Protein AF-A0A6P0WRY1-F1 (afdb_monomer_lite)

Structure (mmCIF, N/CA/C/O backbone):
data_AF-A0A6P0WRY1-F1
#
_entry.id   AF-A0A6P0WRY1-F1
#
loop_
_atom_site.group_PDB
_atom_site.id
_atom_site.type_symbol
_atom_site.label_atom_id
_atom_site.label_alt_id
_atom_site.label_comp_id
_atom_site.label_asym_id
_atom_site.label_entity_id
_atom_site.label_seq_id
_atom_site.pdbx_PDB_ins_code
_atom_site.Cartn_x
_atom_site.Cartn_y
_atom_site.Cartn_z
_atom_site.occupancy
_atom_site.B_iso_or_equiv
_atom_site.auth_seq_id
_atom_site.auth_comp_id
_atom_site.auth_asym_id
_atom_site.auth_atom_id
_atom_site.pdbx_PDB_model_num
ATOM 1 N N . MET A 1 1 ? 24.062 -2.457 1.537 1.00 39.97 1 MET A N 1
ATOM 2 C CA . MET A 1 1 ? 23.288 -3.646 1.128 1.00 39.97 1 MET A CA 1
ATOM 3 C C . MET A 1 1 ? 22.292 -3.170 0.086 1.00 39.97 1 MET A C 1
ATOM 5 O O . MET A 1 1 ? 21.502 -2.296 0.420 1.00 39.97 1 MET A O 1
ATOM 9 N N . SER A 1 2 ? 22.409 -3.630 -1.163 1.00 46.16 2 SER A N 1
ATOM 10 C CA . SER A 1 2 ? 21.465 -3.295 -2.242 1.00 46.16 2 SER A CA 1
ATOM 11 C C . SER A 1 2 ? 20.089 -3.846 -1.894 1.00 46.16 2 SER A C 1
ATOM 13 O O . SER A 1 2 ? 19.899 -5.062 -1.826 1.00 46.16 2 SER A O 1
ATOM 15 N N . ASN A 1 3 ? 19.141 -2.957 -1.613 1.00 53.47 3 ASN A N 1
ATOM 16 C CA . ASN A 1 3 ? 17.747 -3.333 -1.452 1.00 53.47 3 ASN A CA 1
ATOM 17 C C . ASN A 1 3 ? 17.149 -3.432 -2.853 1.00 53.47 3 ASN A C 1
ATOM 19 O O . ASN A 1 3 ? 16.607 -2.460 -3.358 1.00 53.47 3 ASN A O 1
ATOM 23 N N . ASN A 1 4 ? 17.245 -4.608 -3.476 1.00 62.75 4 ASN A N 1
ATOM 24 C CA . ASN A 1 4 ? 16.724 -4.830 -4.826 1.00 62.75 4 ASN A CA 1
ATOM 25 C C . ASN A 1 4 ? 15.235 -4.443 -4.895 1.00 62.75 4 ASN A C 1
ATOM 27 O O . ASN A 1 4 ? 14.444 -4.932 -4.090 1.00 62.75 4 ASN A O 1
ATOM 31 N N . HIS A 1 5 ? 14.852 -3.535 -5.791 1.00 69.88 5 HIS A N 1
ATOM 32 C CA . HIS A 1 5 ? 13.515 -2.918 -5.807 1.00 69.88 5 HIS A CA 1
ATOM 33 C C . HIS A 1 5 ? 12.507 -3.689 -6.675 1.00 69.88 5 HIS A C 1
ATOM 35 O O . HIS A 1 5 ? 11.310 -3.688 -6.394 1.00 69.88 5 HIS A O 1
ATOM 41 N N . TYR A 1 6 ? 12.981 -4.412 -7.684 1.00 70.19 6 TYR A N 1
ATOM 42 C CA . TYR A 1 6 ? 12.189 -5.364 -8.459 1.00 70.19 6 TYR A CA 1
ATOM 43 C C . TYR A 1 6 ? 12.369 -6.784 -7.893 1.00 70.19 6 TYR A C 1
ATOM 45 O O . TYR A 1 6 ? 13.376 -7.085 -7.248 1.00 70.19 6 TYR A O 1
ATOM 53 N N . ILE A 1 7 ? 11.359 -7.638 -8.064 1.00 69.88 7 ILE A N 1
ATOM 54 C CA . ILE A 1 7 ? 11.357 -9.035 -7.601 1.00 69.88 7 ILE A CA 1
ATOM 55 C C . ILE A 1 7 ? 12.046 -9.928 -8.635 1.00 69.88 7 ILE A C 1
ATOM 57 O O . ILE A 1 7 ? 12.830 -10.802 -8.266 1.00 69.88 7 ILE A O 1
ATOM 61 N N . SER A 1 8 ? 11.766 -9.708 -9.920 1.00 75.19 8 SER A N 1
ATOM 62 C CA . SER A 1 8 ? 12.280 -10.535 -11.010 1.00 75.19 8 SER A CA 1
ATOM 63 C C . SER A 1 8 ? 12.399 -9.729 -12.310 1.00 75.19 8 SER A C 1
ATOM 65 O O . SER A 1 8 ? 11.667 -8.761 -12.529 1.00 75.19 8 SER A O 1
ATOM 67 N N . GLY A 1 9 ? 13.363 -10.113 -13.150 1.00 76.69 9 GLY A N 1
ATOM 68 C CA . GLY A 1 9 ? 13.547 -9.594 -14.503 1.00 76.69 9 GLY A CA 1
ATOM 69 C C . GLY A 1 9 ? 13.960 -10.734 -15.430 1.00 76.69 9 GLY A C 1
ATOM 70 O O . GLY A 1 9 ? 15.007 -11.342 -15.213 1.00 76.69 9 GLY A O 1
ATOM 71 N N . TYR A 1 10 ? 13.148 -11.066 -16.434 1.00 82.38 10 TYR A N 1
ATOM 72 C CA . TYR A 1 10 ? 13.441 -12.158 -17.371 1.00 82.38 10 TYR A CA 1
ATOM 73 C C . TYR A 1 10 ? 12.982 -11.831 -18.793 1.00 82.38 10 TYR A C 1
ATOM 75 O O . TYR A 1 10 ? 12.096 -11.006 -19.009 1.00 82.38 10 TYR A O 1
ATOM 83 N N . LEU A 1 11 ? 13.631 -12.454 -19.778 1.00 82.81 11 LEU A N 1
ATOM 84 C CA . LEU A 1 11 ? 13.288 -12.291 -21.186 1.00 82.81 11 LEU A CA 1
ATOM 85 C C . LEU A 1 11 ? 12.072 -13.168 -21.512 1.00 82.81 11 LEU A C 1
ATOM 87 O O . LEU A 1 11 ? 12.170 -14.395 -21.499 1.00 82.81 11 LEU A O 1
ATOM 91 N N . GLU A 1 12 ? 10.940 -12.540 -21.815 1.00 81.12 12 GLU A N 1
ATOM 92 C CA . GLU A 1 12 ? 9.702 -13.198 -22.220 1.00 81.12 12 GLU A CA 1
ATOM 93 C C . GLU A 1 12 ? 9.480 -12.979 -23.720 1.00 81.12 12 GLU A C 1
ATOM 95 O O . GLU A 1 12 ? 9.140 -11.883 -24.161 1.00 81.12 12 GLU A O 1
ATOM 100 N N . GLN A 1 13 ? 9.689 -14.038 -24.508 1.00 83.19 13 GLN A N 1
ATOM 101 C CA . GLN A 1 13 ? 9.566 -14.080 -25.973 1.00 83.19 13 GLN A CA 1
ATOM 102 C C . GLN A 1 13 ? 10.375 -12.999 -26.722 1.00 83.19 13 GLN A C 1
ATOM 104 O O . GLN A 1 13 ? 11.413 -13.306 -27.301 1.00 83.19 13 GLN A O 1
ATOM 109 N N . HIS A 1 14 ? 9.903 -11.750 -26.712 1.00 80.50 14 HIS A N 1
ATOM 110 C CA . HIS A 1 14 ? 10.448 -10.606 -27.448 1.00 80.50 14 HIS A CA 1
ATOM 111 C C . HIS A 1 14 ? 10.676 -9.359 -26.578 1.00 80.50 14 HIS A C 1
ATOM 113 O O . HIS A 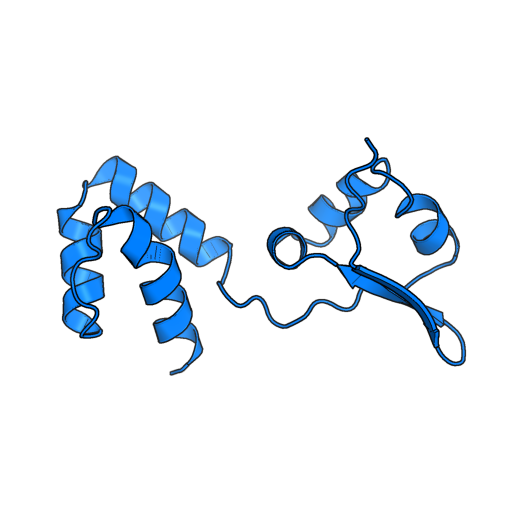1 14 ? 11.189 -8.363 -27.083 1.00 80.50 14 HIS A O 1
ATOM 119 N N . PHE A 1 15 ? 10.305 -9.381 -25.294 1.00 80.75 15 PHE A N 1
ATOM 120 C CA . PHE A 1 15 ? 10.486 -8.244 -24.391 1.00 80.75 15 PHE A CA 1
ATOM 121 C C . PHE A 1 15 ? 11.007 -8.694 -23.026 1.00 80.75 15 PHE A C 1
ATOM 123 O O . PHE A 1 15 ? 10.860 -9.843 -22.615 1.00 80.75 15 PHE A O 1
ATOM 130 N N . TRP A 1 16 ? 11.641 -7.775 -22.305 1.00 80.44 16 TRP A N 1
ATOM 131 C CA . TRP A 1 16 ? 12.023 -8.007 -20.916 1.00 80.44 16 TRP A CA 1
ATOM 132 C C . TRP A 1 16 ? 10.827 -7.736 -20.012 1.00 80.44 16 TRP A C 1
ATOM 134 O O . TRP A 1 16 ? 10.299 -6.626 -20.008 1.00 80.44 16 TRP A O 1
ATOM 144 N N . ARG A 1 17 ? 10.401 -8.737 -19.248 1.00 82.44 17 ARG A N 1
ATOM 145 C CA . ARG A 1 17 ? 9.378 -8.592 -18.217 1.00 82.44 17 ARG A CA 1
ATOM 146 C C . ARG A 1 17 ? 10.039 -8.249 -16.892 1.00 82.44 17 ARG A C 1
ATOM 148 O O . ARG A 1 17 ? 10.985 -8.925 -16.491 1.00 82.44 17 ARG A O 1
ATOM 155 N N . ILE A 1 18 ? 9.521 -7.226 -16.216 1.00 82.56 18 ILE A N 1
ATOM 156 C CA . ILE A 1 18 ? 9.926 -6.862 -14.853 1.00 82.56 18 ILE A CA 1
ATOM 157 C C . ILE A 1 18 ? 8.713 -6.942 -13.936 1.00 82.56 18 ILE A C 1
ATOM 159 O O . ILE A 1 18 ? 7.680 -6.346 -14.238 1.00 82.56 18 ILE A O 1
ATOM 163 N N . GLU A 1 19 ? 8.875 -7.594 -12.791 1.00 80.94 19 GLU A N 1
ATOM 164 C CA . GLU A 1 19 ? 7.897 -7.585 -11.702 1.00 80.94 19 GLU A CA 1
ATOM 165 C C . GLU A 1 19 ? 8.440 -6.758 -10.538 1.00 80.94 19 GLU A C 1
ATOM 167 O O . GLU A 1 19 ? 9.566 -6.970 -10.076 1.00 80.94 19 GLU A O 1
ATOM 172 N N . LEU A 1 20 ? 7.660 -5.786 -10.062 1.00 78.31 20 LEU A N 1
ATOM 173 C CA . LEU A 1 20 ? 8.080 -4.904 -8.975 1.00 78.31 20 LEU A CA 1
ATOM 174 C C . LEU A 1 20 ? 7.700 -5.475 -7.605 1.00 78.31 20 LEU A C 1
ATOM 176 O O . LEU A 1 20 ? 6.762 -6.257 -7.462 1.00 78.31 20 LEU A O 1
ATOM 180 N N . LYS A 1 21 ? 8.412 -5.045 -6.557 1.00 76.88 21 LYS A N 1
ATOM 181 C CA . LYS A 1 21 ? 7.984 -5.317 -5.180 1.00 76.88 21 LYS A CA 1
ATOM 182 C C . LYS A 1 21 ? 6.612 -4.702 -4.906 1.00 76.88 21 LYS A C 1
ATOM 184 O O . LYS A 1 21 ? 6.316 -3.620 -5.402 1.00 76.88 21 LYS A O 1
ATOM 189 N N . LYS A 1 22 ? 5.823 -5.342 -4.033 1.00 68.56 22 LYS A N 1
ATOM 190 C CA . LYS A 1 22 ? 4.444 -4.932 -3.700 1.00 68.56 22 LYS A CA 1
ATOM 191 C C . LYS A 1 22 ? 4.276 -3.426 -3.440 1.00 68.56 22 LYS A C 1
ATOM 193 O O . LYS A 1 22 ? 3.389 -2.821 -4.020 1.00 68.56 22 LYS A O 1
ATOM 198 N N . GLY A 1 23 ? 5.165 -2.798 -2.663 1.00 68.00 23 GLY A N 1
ATOM 199 C CA . GLY A 1 23 ? 5.094 -1.353 -2.371 1.00 68.00 23 GLY A CA 1
ATOM 200 C C . GLY A 1 23 ? 5.446 -0.415 -3.538 1.00 68.00 23 GLY A C 1
ATOM 201 O O . GLY A 1 23 ? 5.255 0.789 -3.433 1.00 68.00 23 GLY A O 1
ATOM 202 N N . LEU A 1 24 ? 5.972 -0.939 -4.648 1.00 74.19 24 LEU A N 1
ATOM 203 C CA . LEU A 1 24 ? 6.286 -0.172 -5.859 1.00 74.19 24 LEU A CA 1
ATOM 204 C C . LEU A 1 24 ? 5.241 -0.358 -6.968 1.00 74.19 24 LEU A C 1
ATOM 206 O O . LEU A 1 24 ? 5.198 0.459 -7.886 1.00 74.19 24 LEU A O 1
ATOM 210 N N . ASN A 1 25 ? 4.384 -1.385 -6.880 1.00 69.88 25 ASN A N 1
ATOM 211 C CA . ASN A 1 25 ? 3.241 -1.573 -7.792 1.00 69.88 25 ASN A CA 1
ATOM 212 C C . ASN A 1 25 ? 2.224 -0.426 -7.694 1.00 69.88 25 ASN A C 1
ATOM 214 O O . ASN A 1 25 ? 1.449 -0.183 -8.610 1.00 69.88 25 ASN A O 1
ATOM 218 N N . GLU A 1 26 ? 2.246 0.288 -6.579 1.00 68.25 26 GLU A N 1
ATOM 219 C CA . GLU A 1 26 ? 1.374 1.411 -6.256 1.00 68.25 26 GLU A CA 1
ATOM 220 C C . GLU A 1 26 ? 1.825 2.750 -6.855 1.00 68.25 26 GLU A C 1
ATOM 222 O O . GLU A 1 26 ? 1.061 3.715 -6.894 1.00 68.25 26 GLU A O 1
ATOM 227 N N . LEU A 1 27 ? 3.066 2.818 -7.338 1.00 73.00 27 LEU A N 1
ATOM 228 C CA . LEU A 1 27 ? 3.634 4.031 -7.908 1.00 73.00 27 LEU A CA 1
ATOM 229 C C . LEU A 1 27 ? 3.162 4.236 -9.348 1.00 73.00 27 LEU A C 1
ATOM 231 O O . LEU A 1 27 ? 3.121 3.302 -10.149 1.00 73.00 27 LEU A O 1
ATOM 235 N N . SER A 1 28 ? 2.890 5.491 -9.708 1.00 69.88 28 SER A N 1
ATOM 236 C CA . SER A 1 28 ? 2.602 5.863 -11.098 1.00 69.88 28 SER A CA 1
ATOM 237 C C . SER A 1 28 ? 3.783 5.562 -12.023 1.00 69.88 28 SER A C 1
ATOM 239 O O . SER A 1 28 ? 4.938 5.542 -11.591 1.00 69.88 28 SER A O 1
ATOM 241 N N . ASP A 1 29 ? 3.524 5.426 -13.327 1.00 68.44 29 ASP A N 1
ATOM 242 C CA . ASP A 1 29 ? 4.577 5.250 -14.339 1.00 68.44 29 ASP A CA 1
ATOM 243 C C . ASP A 1 29 ? 5.650 6.329 -14.225 1.00 68.44 29 ASP A C 1
ATOM 245 O O . ASP A 1 29 ? 6.833 6.015 -14.237 1.00 68.44 29 ASP A O 1
ATOM 249 N N . SER A 1 30 ? 5.263 7.590 -14.009 1.00 70.56 30 SER A N 1
ATOM 250 C CA . SER A 1 30 ? 6.231 8.680 -13.842 1.00 70.56 30 SER A CA 1
ATOM 251 C C . SER A 1 30 ? 7.106 8.517 -12.594 1.00 70.56 30 SER A C 1
ATOM 253 O O . SER A 1 30 ? 8.292 8.837 -12.629 1.00 70.56 30 SER A O 1
ATOM 255 N N . GLN A 1 31 ? 6.547 8.004 -11.493 1.00 75.88 31 GLN A N 1
ATOM 256 C CA . GLN A 1 31 ? 7.286 7.754 -10.257 1.00 75.88 31 GLN A CA 1
ATOM 257 C C . GLN A 1 31 ? 8.223 6.560 -10.431 1.00 75.88 31 GLN A C 1
ATOM 259 O O . GLN A 1 31 ? 9.385 6.657 -10.057 1.00 75.88 31 GLN A O 1
ATOM 264 N N . VAL A 1 32 ? 7.774 5.489 -11.089 1.00 73.69 32 VAL A N 1
ATOM 265 C CA . VAL A 1 32 ? 8.628 4.342 -11.431 1.00 73.69 32 VAL A CA 1
ATOM 266 C C . VAL A 1 32 ? 9.736 4.734 -12.418 1.00 73.69 32 VAL A C 1
ATOM 268 O O . VAL A 1 32 ? 10.872 4.300 -12.273 1.00 73.69 32 VAL A O 1
ATOM 271 N N . GLN A 1 33 ? 9.470 5.629 -13.371 1.00 69.19 33 GLN A N 1
ATOM 272 C CA . GLN A 1 33 ? 10.494 6.169 -14.275 1.00 69.19 33 GLN A CA 1
ATOM 273 C C . GLN A 1 33 ? 11.490 7.080 -13.538 1.00 69.19 33 GLN A C 1
ATOM 275 O O . GLN A 1 33 ? 12.666 7.109 -13.891 1.00 69.19 33 GLN A O 1
ATOM 280 N N . LYS A 1 34 ? 11.071 7.787 -12.479 1.00 69.19 34 LYS A N 1
ATOM 281 C CA . LYS A 1 34 ? 12.000 8.490 -11.572 1.00 69.19 34 LYS A CA 1
ATOM 282 C C . LYS A 1 34 ? 12.837 7.518 -10.739 1.00 69.19 34 LYS A C 1
ATOM 284 O O . LYS A 1 34 ? 13.953 7.861 -10.363 1.00 69.19 34 LYS A O 1
ATOM 289 N N . LEU A 1 35 ? 12.347 6.295 -10.518 1.00 67.88 35 LEU A N 1
ATOM 290 C CA . LEU A 1 35 ? 13.118 5.217 -9.901 1.00 67.88 35 LEU A CA 1
ATOM 291 C C . LEU A 1 35 ? 14.167 4.593 -10.839 1.00 67.88 35 LEU A C 1
ATOM 293 O O . LEU A 1 35 ? 14.864 3.679 -10.411 1.00 67.88 35 LEU A O 1
ATOM 297 N N . LYS A 1 36 ? 14.348 5.095 -12.075 1.00 61.16 36 LYS A N 1
ATOM 298 C CA . LYS A 1 36 ? 15.415 4.653 -12.998 1.00 61.16 36 LYS A CA 1
ATOM 299 C C . LYS A 1 36 ? 16.784 4.549 -12.332 1.00 61.16 36 LYS A C 1
ATOM 301 O O . LYS A 1 36 ? 17.499 3.599 -12.593 1.00 61.16 36 LYS A O 1
ATOM 306 N N . GLN A 1 37 ? 17.113 5.473 -11.431 1.00 60.38 37 GLN A N 1
ATOM 307 C CA . GLN A 1 37 ? 18.413 5.506 -10.751 1.00 60.38 37 GLN A CA 1
ATOM 308 C C . GLN A 1 37 ? 18.575 4.459 -9.630 1.00 60.38 37 GLN A C 1
ATOM 310 O O . GLN A 1 37 ? 19.629 4.396 -9.001 1.00 60.38 37 GLN A O 1
ATOM 315 N N . PHE A 1 38 ? 17.555 3.645 -9.342 1.00 61.28 38 PHE A N 1
ATOM 316 C CA . PHE A 1 38 ? 17.588 2.693 -8.237 1.00 61.28 38 PHE A CA 1
ATOM 317 C C . PHE A 1 38 ? 17.946 1.280 -8.715 1.00 61.28 38 PHE A C 1
ATOM 319 O O . PHE A 1 38 ? 17.163 0.594 -9.370 1.00 61.28 38 PHE A O 1
ATOM 326 N N . ASP A 1 39 ? 19.144 0.849 -8.316 1.00 60.34 39 ASP A N 1
ATOM 327 C CA . ASP A 1 39 ? 19.555 -0.543 -8.075 1.00 60.34 39 ASP A CA 1
ATOM 328 C C . ASP A 1 39 ? 19.157 -1.562 -9.170 1.00 60.34 39 ASP A C 1
ATOM 330 O O . ASP A 1 39 ? 18.640 -2.637 -8.880 1.00 60.34 39 ASP A O 1
ATOM 334 N N . GLY A 1 40 ? 19.385 -1.225 -10.448 1.00 64.62 40 GLY A N 1
ATOM 335 C CA . GLY A 1 40 ? 19.316 -2.171 -11.575 1.00 64.62 40 GLY A CA 1
ATOM 336 C C . GLY A 1 40 ? 18.064 -2.114 -12.458 1.00 64.62 40 GLY A C 1
ATOM 337 O O . GLY A 1 40 ? 18.026 -2.814 -13.466 1.00 64.62 40 GLY A O 1
ATOM 338 N N . LEU A 1 41 ? 17.073 -1.267 -12.147 1.00 73.56 41 LEU A N 1
ATOM 339 C CA . LEU A 1 41 ? 15.909 -1.035 -13.024 1.00 73.56 41 LEU A CA 1
ATOM 340 C C . LEU A 1 41 ? 16.295 -0.363 -14.352 1.00 73.56 41 LEU A C 1
ATOM 342 O O . LEU A 1 41 ? 15.719 -0.689 -15.389 1.00 73.56 41 LEU A O 1
ATOM 346 N N . GLU A 1 42 ? 17.301 0.517 -14.329 1.00 75.81 42 GLU A N 1
ATOM 347 C CA . GLU A 1 42 ? 17.865 1.187 -15.511 1.00 75.81 42 GLU A CA 1
ATOM 348 C C . GLU A 1 42 ? 18.228 0.195 -16.621 1.00 75.81 42 GLU A C 1
ATOM 350 O O . GLU A 1 42 ? 17.787 0.343 -17.756 1.00 75.81 42 GLU A O 1
ATOM 355 N N . TYR A 1 43 ? 18.927 -0.886 -16.262 1.00 76.06 43 TYR A N 1
ATOM 356 C CA . TYR A 1 43 ? 19.393 -1.902 -17.205 1.00 76.06 43 TYR A CA 1
ATOM 357 C C . TYR A 1 43 ? 18.261 -2.536 -18.022 1.00 76.06 43 TYR A C 1
ATOM 359 O O . TYR A 1 43 ? 18.434 -2.839 -19.203 1.00 76.06 43 TYR A O 1
ATOM 367 N N . TYR A 1 44 ? 17.107 -2.766 -17.398 1.00 76.12 44 TYR A N 1
ATOM 368 C CA . TYR A 1 44 ? 15.960 -3.365 -18.071 1.00 76.12 44 TYR A CA 1
ATOM 369 C C . TYR A 1 44 ? 15.150 -2.310 -18.832 1.00 76.12 44 TYR A C 1
ATOM 371 O O . TYR A 1 44 ? 14.741 -2.553 -19.967 1.00 76.12 44 TYR A O 1
ATOM 379 N N . LEU A 1 45 ? 14.954 -1.125 -18.247 1.00 74.12 45 LEU A N 1
ATOM 380 C CA . LEU A 1 45 ? 14.224 -0.029 -18.890 1.00 74.12 45 LEU A CA 1
ATOM 381 C C . LEU A 1 45 ? 14.916 0.451 -20.175 1.00 74.12 45 LEU A C 1
ATOM 383 O O . LEU A 1 45 ? 14.232 0.679 -21.172 1.00 74.12 45 LEU A O 1
ATOM 387 N N . ASP A 1 46 ? 16.250 0.504 -20.199 1.00 76.31 46 ASP A N 1
ATOM 388 C CA . ASP A 1 46 ? 17.035 0.839 -21.398 1.00 76.31 46 ASP A CA 1
ATOM 389 C C . ASP A 1 46 ? 16.899 -0.207 -22.516 1.00 76.31 46 ASP A C 1
ATOM 391 O O . ASP A 1 46 ? 17.079 0.098 -23.694 1.00 76.31 46 ASP A O 1
ATOM 395 N N . LYS A 1 47 ? 16.521 -1.442 -22.169 1.00 76.19 47 LYS A N 1
ATOM 396 C CA . LYS A 1 47 ? 16.234 -2.527 -23.120 1.00 76.19 47 LYS A CA 1
ATOM 397 C C . LYS A 1 47 ? 14.769 -2.584 -23.556 1.00 76.19 47 LYS A C 1
ATOM 399 O O . LYS A 1 47 ? 14.361 -3.569 -24.169 1.00 76.19 47 LYS A O 1
ATOM 404 N N . GLY A 1 48 ? 13.978 -1.560 -23.234 1.00 73.94 48 GLY A N 1
ATOM 405 C CA . GLY A 1 48 ? 12.555 -1.517 -23.566 1.00 73.94 48 GLY A CA 1
ATOM 406 C C . GLY A 1 48 ? 11.726 -2.530 -22.777 1.00 73.94 48 GLY A C 1
ATOM 407 O O . GLY A 1 48 ? 10.750 -3.062 -23.300 1.00 73.94 48 GLY A O 1
ATOM 408 N N . ALA A 1 49 ? 12.128 -2.841 -21.542 1.00 80.19 49 ALA A N 1
ATOM 409 C CA . ALA A 1 49 ? 11.364 -3.735 -20.689 1.00 80.19 49 ALA A CA 1
ATOM 410 C C . ALA A 1 49 ? 9.957 -3.203 -20.392 1.00 80.19 49 ALA A C 1
ATOM 412 O O . ALA A 1 49 ? 9.746 -2.006 -20.185 1.00 80.19 49 ALA A O 1
ATOM 413 N N . ILE A 1 50 ? 9.010 -4.131 -20.302 1.00 79.75 50 ILE A N 1
ATOM 414 C CA . ILE A 1 50 ? 7.636 -3.866 -19.903 1.00 79.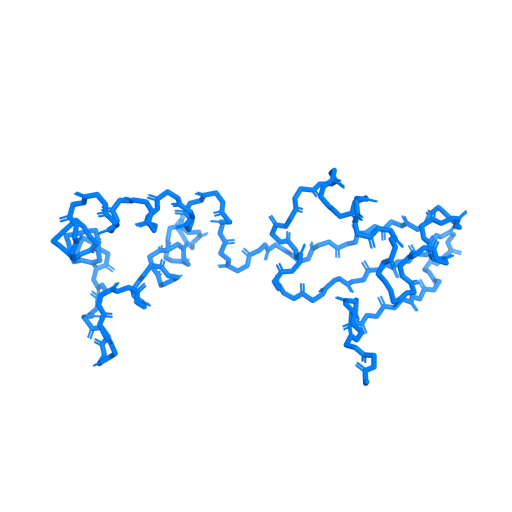75 50 ILE A CA 1
ATOM 415 C C . ILE A 1 50 ? 7.508 -4.200 -18.418 1.00 79.75 50 ILE A C 1
ATOM 417 O O . ILE A 1 50 ? 7.863 -5.293 -17.967 1.00 79.75 50 ILE A O 1
ATOM 421 N N . ILE A 1 51 ? 7.003 -3.235 -17.655 1.00 77.88 51 ILE A N 1
ATOM 422 C CA . ILE A 1 51 ? 6.744 -3.402 -16.229 1.00 77.88 51 ILE A CA 1
ATOM 423 C C . ILE A 1 51 ? 5.370 -4.040 -16.069 1.00 77.88 51 ILE A C 1
ATOM 425 O O . ILE A 1 51 ? 4.356 -3.449 -16.439 1.00 77.88 51 ILE A O 1
ATOM 429 N N . PHE A 1 52 ? 5.346 -5.226 -15.476 1.00 75.44 52 PHE A N 1
ATOM 430 C CA . PHE A 1 52 ? 4.124 -5.897 -15.074 1.00 75.44 52 PHE A CA 1
ATOM 431 C C . PHE A 1 52 ? 3.899 -5.604 -13.600 1.00 75.44 52 PHE A C 1
ATOM 433 O O . PHE A 1 52 ? 4.694 -5.979 -12.736 1.00 75.44 52 PHE A O 1
ATOM 440 N N . ARG A 1 53 ? 2.820 -4.874 -13.326 1.00 69.88 53 ARG A N 1
ATOM 441 C CA . ARG A 1 53 ? 2.364 -4.633 -11.965 1.00 69.88 53 ARG A CA 1
ATOM 442 C C . ARG A 1 53 ? 1.317 -5.675 -11.642 1.00 69.88 53 ARG A C 1
ATOM 444 O O . ARG A 1 53 ? 0.332 -5.789 -12.373 1.00 69.88 53 ARG A O 1
ATOM 451 N N . ASP A 1 54 ? 1.515 -6.390 -10.542 1.00 62.16 54 ASP A N 1
ATOM 452 C CA . ASP A 1 54 ? 0.379 -7.040 -9.909 1.00 62.16 54 ASP A CA 1
ATOM 453 C C . ASP A 1 54 ? -0.627 -5.955 -9.543 1.00 62.16 54 ASP A C 1
ATOM 455 O O . ASP A 1 54 ? -0.262 -4.858 -9.105 1.00 62.16 54 ASP A O 1
ATOM 459 N N . GLU A 1 55 ? -1.895 -6.278 -9.745 1.00 55.53 55 GLU A N 1
ATOM 460 C CA . GLU A 1 55 ? -3.004 -5.477 -9.273 1.00 55.53 55 GLU A CA 1
ATOM 461 C C . GLU A 1 55 ? -2.738 -5.086 -7.809 1.00 55.53 55 GLU A C 1
ATOM 463 O O . GLU A 1 55 ? -2.590 -5.975 -6.965 1.00 55.53 55 GLU A O 1
ATOM 468 N N . PRO A 1 56 ? -2.630 -3.790 -7.476 1.00 53.78 56 PRO A N 1
ATOM 469 C CA . PRO A 1 56 ? -2.132 -3.400 -6.168 1.00 53.78 56 PRO A CA 1
ATOM 470 C C . PRO A 1 56 ? -3.076 -3.953 -5.093 1.00 53.78 56 PRO A C 1
ATOM 472 O O . PRO A 1 56 ? -4.295 -3.812 -5.213 1.00 53.78 56 PRO A O 1
ATOM 475 N N . GLU A 1 57 ? -2.541 -4.649 -4.079 1.00 52.59 57 GLU A N 1
ATOM 476 C CA . GLU A 1 57 ? -3.351 -5.198 -2.972 1.00 52.59 57 GLU A CA 1
ATOM 477 C C . GLU A 1 57 ? -4.106 -4.079 -2.233 1.00 52.59 57 GLU A C 1
ATOM 479 O O . GLU A 1 57 ? -5.153 -4.333 -1.637 1.00 52.59 57 GLU A O 1
ATOM 484 N N . THR A 1 58 ? -3.610 -2.842 -2.342 1.00 56.50 58 THR A N 1
ATOM 485 C CA . THR A 1 58 ? -4.212 -1.611 -1.840 1.00 56.50 58 THR 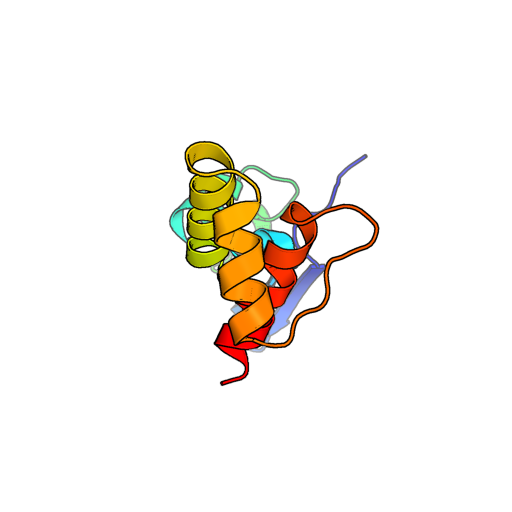A CA 1
ATOM 486 C C . THR A 1 58 ? -4.163 -0.506 -2.905 1.00 56.50 58 THR A C 1
ATOM 488 O O . THR A 1 58 ? -3.129 -0.232 -3.497 1.00 56.50 58 THR A O 1
ATOM 491 N N . SER A 1 59 ? -5.281 0.159 -3.198 1.00 66.69 59 SER A N 1
ATOM 492 C CA . SER A 1 59 ? -5.272 1.356 -4.051 1.00 66.69 59 SER A CA 1
ATOM 493 C C . SER A 1 59 ? -4.507 2.481 -3.344 1.00 66.69 59 SER A C 1
ATOM 495 O O . SER A 1 59 ? -5.024 3.073 -2.401 1.00 66.69 59 SER A O 1
ATOM 497 N N . TYR A 1 60 ? -3.284 2.785 -3.791 1.00 68.94 60 TYR A N 1
ATOM 498 C CA . TYR A 1 60 ? -2.418 3.816 -3.197 1.00 68.94 60 TYR A CA 1
ATOM 499 C C . TYR A 1 60 ? -3.127 5.153 -2.984 1.00 68.94 60 TYR A C 1
ATOM 501 O O . TYR A 1 60 ? -3.044 5.737 -1.908 1.00 68.94 60 TYR A O 1
ATOM 509 N N . GLY A 1 61 ? -3.870 5.618 -3.996 1.00 78.56 61 GLY A N 1
ATOM 510 C CA . GLY A 1 61 ? -4.625 6.868 -3.902 1.00 78.56 61 GLY A CA 1
ATOM 511 C C . GLY A 1 61 ? -5.631 6.828 -2.756 1.00 78.56 61 GLY A C 1
ATOM 512 O O . GLY A 1 61 ? -5.697 7.754 -1.953 1.00 78.56 61 GLY A O 1
ATOM 513 N N . ARG A 1 62 ? -6.332 5.702 -2.611 1.00 84.44 62 ARG A N 1
ATOM 514 C CA . ARG A 1 62 ? -7.314 5.510 -1.549 1.00 84.44 62 ARG A CA 1
ATOM 515 C C . ARG A 1 62 ? -6.675 5.382 -0.167 1.00 84.44 62 ARG A C 1
ATOM 517 O O . ARG A 1 62 ? -7.190 5.939 0.799 1.00 84.44 62 ARG A O 1
ATOM 524 N N . THR A 1 63 ? -5.542 4.692 -0.070 1.00 84.75 63 THR A N 1
ATOM 525 C CA . THR A 1 63 ? -4.750 4.624 1.164 1.00 84.75 63 THR A CA 1
ATOM 526 C C . THR A 1 63 ? -4.346 6.027 1.612 1.00 84.75 63 THR A C 1
ATOM 528 O O . THR A 1 63 ? -4.600 6.389 2.757 1.00 84.75 63 THR A O 1
ATOM 531 N N . VAL A 1 64 ? -3.802 6.845 0.703 1.00 85.19 64 VAL A N 1
ATOM 532 C CA . VAL A 1 64 ? -3.387 8.227 0.995 1.00 85.19 64 VAL A CA 1
ATOM 533 C C . VAL A 1 64 ? -4.575 9.097 1.413 1.00 85.19 64 VAL A C 1
ATOM 535 O O . VAL A 1 64 ? -4.464 9.848 2.380 1.00 85.19 64 VAL A O 1
ATOM 538 N N . GLU A 1 65 ? -5.724 8.982 0.741 1.00 88.06 65 GLU A N 1
ATOM 539 C CA . GLU A 1 65 ? -6.952 9.691 1.132 1.00 88.06 65 GLU A CA 1
ATOM 540 C C . GLU A 1 65 ? -7.375 9.361 2.569 1.00 88.06 65 GLU A C 1
ATOM 542 O O . GLU A 1 65 ? -7.705 10.255 3.348 1.00 88.06 65 GLU A O 1
ATOM 547 N N . LEU A 1 66 ? -7.357 8.077 2.934 1.00 90.25 66 LEU A N 1
ATOM 548 C CA . LEU A 1 66 ? -7.736 7.623 4.270 1.00 90.25 66 LEU A CA 1
ATOM 549 C C . LEU A 1 66 ? -6.690 8.008 5.325 1.00 90.25 66 LEU A C 1
ATOM 551 O O . LEU A 1 66 ? -7.059 8.356 6.444 1.00 90.25 66 LEU A O 1
ATOM 555 N N . GLU A 1 67 ? -5.399 8.014 4.990 1.00 89.44 67 GLU A N 1
ATOM 556 C CA . GLU A 1 67 ? -4.359 8.531 5.886 1.00 89.44 67 GLU A CA 1
ATOM 557 C C . GLU A 1 67 ? -4.537 10.032 6.150 1.00 89.44 67 GLU A C 1
ATOM 559 O O . GLU A 1 67 ? -4.538 10.451 7.307 1.00 89.44 67 GLU A O 1
ATOM 564 N N . GLN A 1 68 ? -4.801 10.836 5.117 1.00 90.69 68 GLN A N 1
ATOM 565 C CA . GLN A 1 68 ? -5.106 12.265 5.275 1.00 90.69 68 GLN A CA 1
ATOM 566 C C . GLN A 1 68 ? -6.395 12.495 6.074 1.00 90.69 68 GLN A C 1
ATOM 568 O O . GLN A 1 68 ? -6.492 13.421 6.888 1.00 90.69 68 GLN A O 1
ATOM 573 N N . LEU A 1 69 ? -7.400 11.640 5.877 1.00 92.25 69 LEU A N 1
ATOM 574 C CA . LEU A 1 69 ? -8.633 11.675 6.656 1.00 92.25 69 LEU A CA 1
ATOM 575 C C . LEU A 1 69 ? -8.364 11.370 8.137 1.00 92.25 69 LEU A C 1
ATOM 577 O O . LEU A 1 69 ? -8.903 12.045 9.014 1.00 92.25 69 LEU A O 1
ATOM 581 N N . TYR A 1 70 ? -7.496 10.398 8.419 1.00 90.75 70 TYR A N 1
ATOM 582 C CA . TYR A 1 70 ? -7.058 10.074 9.774 1.00 90.75 70 TYR A CA 1
ATOM 583 C C . TYR A 1 70 ? -6.260 11.218 10.412 1.00 90.75 70 TYR A C 1
ATOM 585 O O . TYR A 1 70 ? -6.451 11.514 11.588 1.00 90.75 70 TYR A O 1
ATOM 593 N N . GLU A 1 71 ? -5.391 11.889 9.660 1.00 90.12 71 GLU A N 1
ATOM 594 C CA . GLU A 1 71 ? -4.623 13.035 10.162 1.00 90.12 71 GLU A CA 1
ATOM 595 C C . GLU A 1 71 ? -5.511 14.253 10.451 1.00 90.12 71 GLU A C 1
ATOM 597 O O . GLU A 1 71 ? -5.310 14.940 11.451 1.00 90.12 71 GLU A O 1
ATOM 602 N N . SER A 1 72 ? -6.518 14.503 9.612 1.00 91.75 72 SER A N 1
ATOM 603 C CA . SER A 1 72 ? -7.401 15.669 9.739 1.00 91.75 72 SER A CA 1
ATOM 604 C C . SER A 1 72 ? -8.531 15.487 10.756 1.00 91.75 72 SER A C 1
ATOM 606 O O . SER A 1 72 ? -8.868 16.430 11.471 1.00 91.75 72 SER A O 1
ATOM 608 N N . GLN A 1 73 ? -9.129 14.295 10.832 1.00 90.62 73 GLN A N 1
ATOM 609 C CA . GLN A 1 73 ? -10.318 14.018 11.655 1.00 90.62 73 GLN A CA 1
ATOM 610 C C . GLN A 1 73 ? -10.059 12.994 12.769 1.00 90.62 73 GLN A C 1
ATOM 612 O O . GLN A 1 73 ? -10.953 12.679 13.561 1.00 90.62 73 GLN A O 1
ATOM 617 N N . GLY A 1 74 ? -8.837 12.472 12.857 1.00 90.81 74 GLY A N 1
ATOM 618 C CA . GLY A 1 74 ? -8.461 11.460 13.830 1.00 90.81 74 GLY A CA 1
ATOM 619 C C . GLY A 1 74 ? -9.076 10.091 13.544 1.00 90.81 74 GLY A C 1
ATOM 620 O O . GLY A 1 74 ? -9.604 9.787 12.473 1.00 90.81 74 GLY A O 1
ATOM 621 N N . TYR A 1 75 ? -9.042 9.237 14.565 1.00 90.25 75 TYR A N 1
ATOM 622 C CA . TYR A 1 75 ? -9.479 7.848 14.448 1.00 90.25 75 TYR A CA 1
ATOM 623 C C . TYR A 1 75 ? -10.983 7.670 14.197 1.00 90.25 75 TYR A C 1
ATOM 625 O O . TYR A 1 75 ? -11.392 6.606 13.735 1.00 90.25 75 TYR A O 1
ATOM 633 N N . ALA A 1 76 ? -11.811 8.671 14.518 1.00 91.56 76 ALA A N 1
ATOM 634 C CA . ALA A 1 76 ? -13.265 8.559 14.444 1.00 91.56 76 ALA A CA 1
ATOM 635 C C . ALA A 1 76 ? -13.741 8.308 13.004 1.00 91.56 76 ALA A C 1
ATOM 637 O O . ALA A 1 76 ? -14.569 7.424 12.780 1.00 91.56 76 ALA A O 1
ATOM 638 N N . ALA A 1 77 ? -13.154 9.010 12.030 1.00 90.81 77 ALA A N 1
ATOM 639 C CA . ALA A 1 77 ? -13.486 8.849 10.618 1.00 90.81 77 ALA A CA 1
ATOM 640 C C . ALA A 1 77 ? -13.170 7.430 10.115 1.00 90.81 77 ALA A C 1
ATOM 642 O O . ALA A 1 77 ? -14.033 6.771 9.538 1.00 90.81 77 ALA A O 1
ATOM 643 N N . ILE A 1 78 ? -11.977 6.916 10.430 1.00 94.94 78 ILE A N 1
ATOM 644 C CA . ILE A 1 78 ? -11.567 5.560 10.038 1.00 94.94 78 ILE A CA 1
ATOM 645 C C . ILE A 1 78 ? -12.389 4.490 10.755 1.00 94.94 78 ILE A C 1
ATOM 647 O O . ILE A 1 78 ? -12.797 3.519 10.128 1.00 94.94 78 ILE A O 1
ATOM 651 N N . SER A 1 79 ? -12.702 4.682 12.039 1.00 94.38 79 SER A N 1
ATOM 652 C CA . SER A 1 79 ? -13.532 3.733 12.789 1.00 94.38 79 SER A CA 1
ATOM 653 C C . SER A 1 79 ? -14.949 3.606 12.234 1.00 94.38 79 SER A C 1
ATOM 655 O O . SER A 1 79 ? -15.508 2.513 12.247 1.00 94.38 79 SER A O 1
ATOM 657 N N . LYS A 1 80 ? -15.517 4.704 11.717 1.00 94.75 80 LYS A N 1
ATOM 658 C CA . LYS A 1 80 ? -16.850 4.705 11.116 1.00 94.75 80 LYS A CA 1
ATOM 659 C C . LYS A 1 80 ? -16.857 3.910 9.811 1.00 94.75 80 LYS A C 1
ATOM 661 O O . LYS A 1 80 ? -17.677 3.013 9.665 1.00 94.75 80 LYS A O 1
ATOM 666 N N . ILE A 1 81 ? -15.900 4.190 8.925 1.00 93.25 81 ILE A N 1
ATOM 667 C CA . ILE A 1 81 ? -15.741 3.470 7.652 1.00 93.25 81 ILE A CA 1
ATOM 668 C C . ILE A 1 81 ? -15.482 1.980 7.916 1.00 93.25 81 ILE A C 1
ATOM 670 O O . ILE A 1 81 ? -16.147 1.115 7.356 1.00 93.25 81 ILE A O 1
ATOM 674 N N . ALA A 1 82 ? -14.568 1.666 8.839 1.00 93.00 82 ALA A N 1
ATOM 675 C CA . ALA A 1 82 ? -14.282 0.291 9.230 1.00 93.00 82 ALA A CA 1
ATOM 676 C C . ALA A 1 82 ? -15.529 -0.436 9.763 1.00 93.00 82 ALA A C 1
ATOM 678 O O . ALA A 1 82 ? -15.767 -1.583 9.393 1.00 93.00 82 ALA A O 1
ATOM 679 N N . ALA A 1 83 ? -16.347 0.224 10.589 1.00 93.19 83 ALA A N 1
ATOM 680 C CA . ALA A 1 83 ? -17.574 -0.357 11.126 1.00 93.19 83 ALA A CA 1
ATOM 681 C C . ALA A 1 83 ? -18.627 -0.628 10.040 1.00 93.19 83 ALA A C 1
ATOM 683 O O . ALA A 1 83 ? -19.268 -1.677 10.079 1.00 93.19 83 ALA A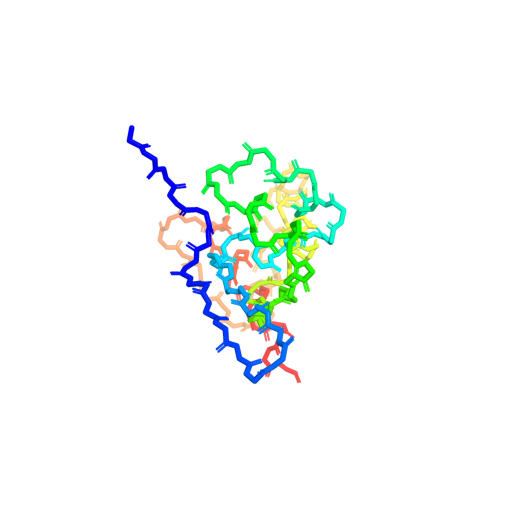 O 1
ATOM 684 N N . GLU A 1 84 ? -18.771 0.266 9.055 1.00 93.19 84 GLU A N 1
ATOM 685 C CA . GLU A 1 84 ? -19.643 0.058 7.887 1.00 93.19 84 GLU A CA 1
ATOM 686 C C . GLU A 1 84 ? -19.225 -1.182 7.077 1.00 93.19 84 GLU A C 1
ATOM 688 O O . GLU A 1 84 ? -20.073 -1.864 6.504 1.00 93.19 84 GLU A O 1
ATOM 693 N N . TYR A 1 85 ? -17.933 -1.521 7.092 1.00 92.38 85 TYR A N 1
ATOM 694 C CA . TYR A 1 85 ? -17.367 -2.694 6.414 1.00 92.38 85 TYR A CA 1
ATOM 695 C C . TYR A 1 85 ? -17.223 -3.928 7.317 1.00 92.38 85 TYR A C 1
ATOM 697 O O . TYR A 1 85 ? -16.680 -4.946 6.894 1.00 92.38 85 TYR A O 1
ATOM 705 N N . GLY A 1 86 ? -17.687 -3.866 8.570 1.00 91.56 86 GLY A N 1
ATOM 706 C CA . GLY A 1 86 ? -17.547 -4.966 9.531 1.00 91.56 86 GLY A CA 1
ATOM 707 C C . GLY A 1 86 ? -16.101 -5.243 9.971 1.00 91.56 86 GLY A C 1
ATOM 708 O O . GLY A 1 86 ? -15.813 -6.301 10.531 1.00 91.56 86 GLY A O 1
ATOM 709 N N . ILE A 1 87 ? -15.181 -4.306 9.737 1.00 91.94 87 ILE A N 1
ATOM 710 C CA . ILE A 1 87 ? -13.771 -4.411 10.110 1.00 91.94 87 ILE A CA 1
ATOM 711 C C . ILE A 1 87 ? -13.625 -4.064 11.594 1.00 91.94 87 ILE A C 1
ATOM 713 O O . ILE A 1 87 ? -13.856 -2.934 12.030 1.00 91.94 87 ILE A O 1
ATOM 717 N N . THR A 1 88 ? -13.215 -5.048 12.394 1.00 92.00 88 THR A N 1
ATOM 718 C CA . THR A 1 88 ? -12.958 -4.856 13.825 1.00 92.00 88 THR A CA 1
ATOM 719 C C . THR A 1 88 ? -11.707 -4.017 14.062 1.00 92.00 88 THR A C 1
ATOM 721 O O . THR A 1 88 ? -10.731 -4.122 13.319 1.00 92.00 88 THR A O 1
ATOM 724 N N . LYS A 1 89 ? -11.698 -3.240 15.151 1.00 89.88 89 LYS A N 1
ATOM 725 C CA . LYS A 1 89 ? -10.545 -2.425 15.549 1.00 89.88 89 LYS A CA 1
ATOM 726 C C . LYS A 1 89 ? -9.266 -3.278 15.679 1.00 89.88 89 LYS A C 1
ATOM 728 O O . LYS A 1 89 ? -9.254 -4.191 16.508 1.00 89.88 89 LYS A O 1
ATOM 733 N N . PRO A 1 90 ? -8.177 -2.950 14.962 1.00 89.44 90 PRO A N 1
ATOM 734 C CA . PRO A 1 90 ? -6.887 -3.609 15.147 1.00 89.44 90 PRO A CA 1
ATOM 735 C C . PRO A 1 90 ? -6.306 -3.349 16.542 1.00 89.44 90 PRO A C 1
ATOM 737 O O . PRO A 1 90 ? -6.477 -2.267 17.113 1.00 89.44 90 PRO A O 1
ATOM 740 N N . SER A 1 91 ? -5.570 -4.321 17.084 1.00 86.38 91 SER A N 1
ATOM 741 C CA . SER A 1 91 ? -4.911 -4.211 18.398 1.00 86.38 91 SER A CA 1
ATOM 742 C C . SER A 1 91 ? -3.877 -3.081 18.460 1.00 86.38 91 SER A C 1
ATOM 744 O O . SER A 1 91 ? -3.641 -2.511 19.523 1.00 86.38 91 SER A O 1
ATOM 746 N N . THR A 1 92 ? -3.302 -2.731 17.316 1.00 84.75 92 THR A N 1
ATOM 747 C CA . THR A 1 92 ? -2.294 -1.684 17.110 1.00 84.75 92 THR A CA 1
ATOM 748 C C . THR A 1 92 ? -2.887 -0.286 16.903 1.00 84.75 92 THR A C 1
ATOM 750 O O . THR A 1 92 ? -2.172 0.706 17.027 1.00 84.75 92 THR A O 1
ATOM 753 N N . GLY A 1 93 ? -4.198 -0.176 16.658 1.00 88.00 93 GLY A N 1
ATOM 754 C CA . G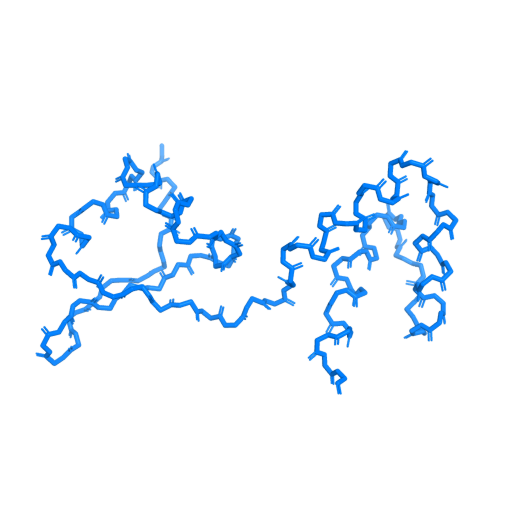LY A 1 93 ? -4.905 1.094 16.483 1.00 88.00 93 GLY A CA 1
ATOM 755 C C . GLY A 1 93 ? -5.670 1.203 15.164 1.00 88.00 93 GLY A C 1
ATOM 756 O O . GLY A 1 93 ? -5.604 0.339 14.299 1.00 88.00 93 GLY A O 1
ATOM 757 N N . TRP A 1 94 ? -6.427 2.292 15.010 1.00 90.56 94 TRP A N 1
ATOM 758 C CA . TRP A 1 94 ? -7.282 2.502 13.834 1.00 90.56 94 TRP A CA 1
ATOM 759 C C . TRP A 1 94 ? -6.510 2.845 12.558 1.00 90.56 94 TRP A C 1
ATOM 761 O O . TRP A 1 94 ? -7.034 2.621 11.474 1.00 90.56 94 TRP A O 1
ATOM 771 N N . ARG A 1 95 ? -5.265 3.325 12.660 1.00 88.38 95 ARG A N 1
ATOM 772 C CA . ARG A 1 95 ? -4.410 3.559 11.487 1.00 88.38 95 ARG A CA 1
ATOM 773 C C . ARG A 1 95 ? -4.198 2.275 10.676 1.00 88.38 95 ARG A C 1
ATOM 775 O O . ARG A 1 95 ? -4.294 2.300 9.456 1.00 88.38 95 ARG A O 1
ATOM 782 N N . ASP A 1 96 ? -4.044 1.142 11.354 1.00 87.25 96 ASP A N 1
ATOM 783 C CA . ASP A 1 96 ? -3.835 -0.161 10.713 1.00 87.25 96 ASP A CA 1
ATOM 784 C C . ASP A 1 96 ? -5.121 -0.738 10.096 1.00 87.25 96 ASP A C 1
ATOM 786 O O . ASP A 1 96 ? -5.076 -1.741 9.386 1.00 87.25 96 ASP A O 1
ATOM 790 N N . ALA A 1 97 ? -6.276 -0.100 10.319 1.00 90.75 97 ALA A N 1
ATOM 791 C CA . ALA A 1 97 ? -7.513 -0.458 9.633 1.00 90.75 97 ALA A CA 1
ATOM 792 C C . ALA A 1 97 ? -7.562 0.100 8.203 1.00 90.75 97 ALA A C 1
ATOM 794 O O . ALA A 1 97 ? -8.292 -0.442 7.381 1.00 90.75 97 ALA A O 1
ATOM 795 N N . ILE A 1 98 ? -6.776 1.136 7.881 1.00 89.81 98 ILE A N 1
ATOM 796 C CA . ILE A 1 98 ? -6.726 1.750 6.545 1.00 89.81 98 ILE A CA 1
ATOM 797 C C . ILE A 1 98 ? -6.421 0.717 5.446 1.00 89.81 98 ILE A C 1
ATOM 799 O O . ILE A 1 98 ? -7.243 0.581 4.541 1.00 89.81 98 ILE A O 1
ATOM 803 N N . PRO A 1 99 ? -5.334 -0.079 5.507 1.00 87.44 99 PRO A N 1
ATOM 804 C CA . PRO A 1 99 ? -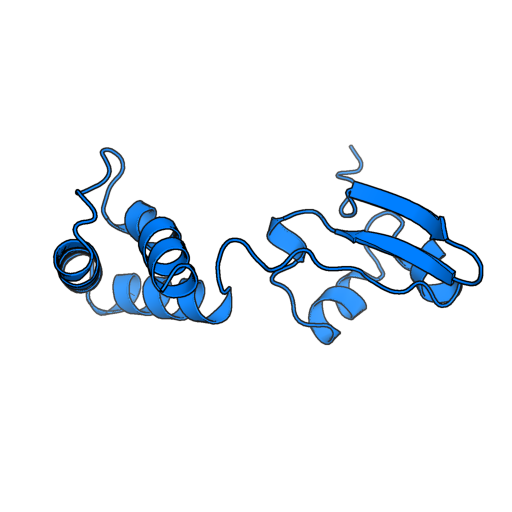5.079 -1.085 4.473 1.00 87.44 99 PRO A CA 1
ATOM 805 C C . PRO A 1 99 ? -6.175 -2.161 4.396 1.00 87.44 99 PRO A C 1
ATOM 807 O O . PRO A 1 99 ? -6.443 -2.689 3.319 1.00 87.44 99 PRO A O 1
ATOM 810 N N . LEU A 1 100 ? -6.849 -2.474 5.510 1.00 87.69 100 LEU A N 1
ATOM 811 C CA . LEU A 1 100 ? -7.961 -3.433 5.531 1.00 87.69 100 LEU A CA 1
ATOM 812 C C . LEU A 1 100 ? -9.207 -2.876 4.834 1.00 87.69 100 LEU A C 1
ATOM 814 O O . LEU A 1 100 ? -9.858 -3.600 4.085 1.00 87.69 100 LEU A O 1
ATOM 818 N N . ILE A 1 101 ? -9.506 -1.594 5.055 1.00 89.00 101 ILE A N 1
ATOM 819 C CA . ILE A 1 101 ? -10.586 -0.860 4.392 1.00 89.00 101 ILE A CA 1
ATOM 820 C C . ILE A 1 101 ? -10.375 -0.877 2.879 1.00 89.00 101 ILE A C 1
ATOM 822 O O . ILE A 1 101 ? -11.257 -1.299 2.138 1.00 89.00 101 ILE A O 1
ATOM 826 N N . VAL A 1 102 ? -9.184 -0.486 2.425 1.00 87.81 102 VAL A N 1
ATOM 827 C CA . VAL A 1 102 ? -8.872 -0.423 0.992 1.00 87.81 102 VAL A CA 1
ATOM 828 C C . VAL A 1 102 ? -8.951 -1.806 0.347 1.00 87.81 102 VAL A C 1
ATOM 830 O O . VAL A 1 102 ? -9.464 -1.955 -0.761 1.00 87.81 102 VAL A O 1
ATOM 833 N N . LYS A 1 103 ? -8.480 -2.838 1.053 1.00 82.81 103 LYS A N 1
ATOM 834 C CA . LYS A 1 103 ? -8.590 -4.221 0.587 1.00 82.81 103 LYS A CA 1
ATOM 835 C C . LYS A 1 103 ? -10.049 -4.662 0.447 1.00 82.81 103 LYS A C 1
ATOM 837 O O . LYS A 1 103 ? -10.381 -5.328 -0.530 1.00 82.81 103 LYS A O 1
ATOM 842 N N . TYR A 1 104 ? -10.904 -4.297 1.403 1.00 87.00 104 TYR A N 1
ATOM 843 C CA . TYR A 1 104 ? -12.333 -4.600 1.357 1.00 87.00 104 TYR A CA 1
ATOM 844 C C . TYR A 1 104 ? -13.017 -3.911 0.170 1.00 87.00 104 TYR A C 1
ATOM 846 O O . TYR A 1 104 ? -13.685 -4.584 -0.612 1.00 87.00 104 TYR A O 1
ATOM 854 N N . GLU A 1 105 ? -12.784 -2.607 -0.013 1.00 84.12 105 GLU A N 1
ATOM 855 C CA . GLU A 1 105 ? -13.345 -1.813 -1.119 1.00 84.12 105 GLU A CA 1
ATOM 856 C C . GLU A 1 105 ? -12.974 -2.381 -2.500 1.00 84.12 105 GLU A C 1
ATOM 858 O O . GLU A 1 105 ? -13.764 -2.282 -3.430 1.00 84.12 105 GLU A O 1
ATOM 863 N N . LYS A 1 106 ? -11.801 -3.013 -2.639 1.00 77.56 106 LYS A N 1
ATOM 864 C CA . LYS A 1 106 ? -11.356 -3.642 -3.894 1.00 77.56 106 LYS A CA 1
ATOM 865 C C . LYS A 1 106 ? -11.992 -5.017 -4.160 1.00 77.56 106 LYS A C 1
ATOM 867 O O . LYS A 1 106 ? -11.988 -5.489 -5.292 1.00 77.56 106 LYS A O 1
ATOM 872 N N . SER A 1 107 ? -12.476 -5.690 -3.118 1.00 74.19 107 SER A N 1
ATOM 873 C CA . SER A 1 107 ? -13.087 -7.026 -3.217 1.00 74.19 107 SER A CA 1
ATOM 874 C C . SER A 1 107 ? -14.600 -7.014 -3.473 1.00 74.19 107 SER A C 1
ATOM 876 O O . SER A 1 107 ? -15.190 -8.086 -3.613 1.00 74.19 107 SER A O 1
ATOM 878 N N . MET A 1 108 ? -15.202 -5.822 -3.505 1.00 66.62 108 MET A N 1
ATOM 879 C CA . MET A 1 108 ? -16.609 -5.547 -3.820 1.00 66.62 108 MET A CA 1
ATOM 880 C C . MET A 1 108 ? -16.783 -5.217 -5.301 1.00 66.62 108 MET A C 1
ATOM 882 O O . MET A 1 108 ? -17.804 -5.659 -5.872 1.00 66.62 108 MET A O 1
#

Foldseek 3Di:
DQPAFWPDWDDDPDAIETEGDLVCLQDDPVVVVVCCVGDCVVVRVVRVHDYDRDPRLFNNVQLVVVVVVCVVVNLPVLVVLCVVLVNDADPVGSNVCSSVSRNSVVVD

Secondary structure (DSSP, 8-state):
-----EEEEEEETTEEEEEE-GGGTTS-HHHHHHGGGSTTHHHHHTTTPEEEPPPPSS-HHHHHHHHHHHHHHTHHHHHHHHHHTT-PPPTT-GGGHHHHHHHHHHT-

pLDDT: mean 78.49, std 11.88, range [39.97, 94.94]

Radius of gyration: 17.51 Å; chains: 1; bounding box: 43×30×46 Å

Sequence (108 aa):
MSNNHYISGYLEQHFWRIELKKGLNELSDSQVQKLKQFDGLEYYLDKGAIIFRDEPETSYGRTVELEQLYESQGYAAISKIAAEYGITKPSTGWRDAIPLIVKYEKSM